Protein AF-A0A914QRU9-F1 (afdb_monomer_lite)

Sequence (150 aa):
MQEWIMRRSRADSFRNAMQEWTVTDEAAPAGVICICGNNFHGDLFVIRNGREFGFVGSICVNKFRRTDDVRQVIVSLLNVQHDNSSSLSPASLNYLFFLGGGWLNLWEWNFATCIARYSFDELSELQQLKRIQINDKLCNVFALNSNVLQ

Radius of gyration: 18.82 Å; chains: 1; bounding box: 43×25×53 Å

Organism: NCBI:txid227884

Secondary structure (DSSP, 8-state):
-HHHHHTT-S-SSHHHHGGG-EEEEEEPPTT---TT-----S-EEEEE-SS-EEEEEHHHHHHHHTTHHHHHHHHHHHHHHH-TTPPPPHHHHHHHHHTSSSSS-HHHHHHHHHHTTS-GGGS-HHHHHHHHHHHHHHHHHHHHHHTT--

Structure (mmCIF, N/CA/C/O backbone):
data_AF-A0A914QRU9-F1
#
_entry.id   AF-A0A914QRU9-F1
#
loop_
_atom_site.group_PDB
_atom_site.id
_atom_site.type_symbol
_atom_site.label_atom_id
_atom_site.label_alt_id
_atom_site.label_comp_id
_atom_site.label_asym_id
_atom_site.label_entity_id
_atom_site.label_seq_id
_atom_site.pdbx_PDB_ins_code
_atom_site.Cartn_x
_atom_site.Cartn_y
_atom_site.Cartn_z
_atom_site.occupancy
_atom_site.B_iso_or_equiv
_atom_site.auth_seq_id
_atom_site.auth_comp_id
_atom_site.auth_asym_id
_atom_site.auth_atom_id
_atom_site.pdbx_PDB_model_num
ATOM 1 N N . MET A 1 1 ? 19.157 -8.280 -10.897 1.00 80.88 1 MET A N 1
ATOM 2 C CA . MET A 1 1 ? 18.469 -7.019 -10.518 1.00 80.88 1 MET A CA 1
ATOM 3 C C . MET A 1 1 ? 19.044 -6.380 -9.264 1.00 80.88 1 MET A C 1
ATOM 5 O O . MET A 1 1 ? 19.614 -5.312 -9.402 1.00 80.88 1 MET A O 1
ATOM 9 N N . GLN A 1 2 ? 18.921 -6.987 -8.077 1.00 82.94 2 GLN A N 1
ATOM 10 C CA . GLN A 1 2 ? 19.377 -6.360 -6.824 1.00 82.94 2 GLN A CA 1
ATOM 11 C C . GLN A 1 2 ? 20.840 -5.914 -6.883 1.00 82.94 2 GLN A C 1
ATOM 13 O O . GLN A 1 2 ? 21.141 -4.750 -6.656 1.00 82.94 2 GLN A O 1
ATOM 18 N N . GLU A 1 3 ? 21.735 -6.811 -7.287 1.00 86.31 3 GLU A N 1
ATOM 19 C CA . GLU A 1 3 ? 23.154 -6.492 -7.455 1.00 86.31 3 GLU A CA 1
ATOM 20 C C . GLU A 1 3 ? 23.400 -5.394 -8.505 1.00 86.31 3 GLU A C 1
ATOM 22 O O . GLU A 1 3 ? 24.224 -4.506 -8.302 1.00 86.31 3 GLU A O 1
ATOM 27 N N . TRP A 1 4 ? 22.646 -5.414 -9.609 1.00 91.81 4 TRP A N 1
ATOM 28 C CA . TRP A 1 4 ? 22.754 -4.413 -10.674 1.00 91.81 4 TRP A CA 1
ATOM 29 C C . TRP A 1 4 ? 22.389 -3.009 -10.176 1.00 91.81 4 TRP A C 1
ATOM 31 O O . TRP A 1 4 ? 23.106 -2.058 -10.488 1.00 91.81 4 TRP A O 1
ATOM 41 N N . ILE A 1 5 ? 21.315 -2.910 -9.381 1.00 88.69 5 ILE A N 1
ATOM 42 C CA . ILE A 1 5 ? 20.833 -1.673 -8.754 1.00 88.69 5 ILE A CA 1
ATOM 43 C C . ILE A 1 5 ? 21.813 -1.191 -7.685 1.00 88.69 5 ILE A C 1
ATOM 45 O O . ILE A 1 5 ? 22.209 -0.031 -7.712 1.00 88.69 5 ILE A O 1
ATOM 49 N N . MET A 1 6 ? 22.261 -2.078 -6.791 1.00 90.00 6 MET A N 1
ATOM 50 C CA . MET A 1 6 ? 23.186 -1.719 -5.709 1.00 90.00 6 MET A CA 1
ATOM 51 C C . MET A 1 6 ? 24.515 -1.175 -6.230 1.00 90.00 6 MET A C 1
ATOM 53 O O . MET A 1 6 ? 25.020 -0.191 -5.706 1.00 90.00 6 MET A O 1
ATOM 57 N N . ARG A 1 7 ? 25.061 -1.753 -7.306 1.00 93.12 7 ARG A N 1
ATOM 58 C CA . ARG A 1 7 ? 26.310 -1.265 -7.918 1.00 93.12 7 ARG A CA 1
ATOM 59 C C . ARG A 1 7 ? 26.190 0.128 -8.553 1.00 93.12 7 ARG A C 1
ATOM 61 O O . ARG A 1 7 ? 27.212 0.732 -8.855 1.00 93.12 7 ARG A O 1
ATOM 68 N N . ARG A 1 8 ? 24.970 0.610 -8.807 1.00 92.38 8 ARG A N 1
ATOM 69 C CA . ARG A 1 8 ? 24.671 1.873 -9.515 1.00 92.38 8 ARG A CA 1
ATOM 70 C C . ARG A 1 8 ? 23.937 2.891 -8.650 1.00 92.38 8 ARG A C 1
ATOM 72 O O . ARG A 1 8 ? 23.525 3.938 -9.146 1.00 92.38 8 ARG A O 1
ATOM 79 N N . SER A 1 9 ? 23.756 2.570 -7.378 1.00 88.69 9 SER A N 1
ATOM 80 C CA . SER A 1 9 ? 23.075 3.398 -6.400 1.00 88.69 9 SER A CA 1
ATOM 81 C C . SER A 1 9 ? 24.080 4.013 -5.433 1.00 88.69 9 SER A C 1
ATOM 83 O O . SER A 1 9 ? 25.191 3.510 -5.269 1.00 88.69 9 SER A O 1
ATOM 85 N N . ARG A 1 10 ? 23.696 5.122 -4.799 1.00 87.75 10 ARG A N 1
ATOM 86 C CA . ARG A 1 10 ? 24.456 5.714 -3.688 1.00 87.75 10 ARG A CA 1
ATOM 87 C C . ARG A 1 10 ? 24.026 5.164 -2.332 1.00 87.75 10 ARG A C 1
ATOM 89 O O . ARG A 1 10 ? 24.690 5.438 -1.335 1.00 87.75 10 ARG A O 1
ATOM 96 N N . ALA A 1 11 ? 22.928 4.421 -2.298 1.00 85.75 11 ALA A N 1
ATOM 97 C CA . ALA A 1 11 ? 22.393 3.847 -1.088 1.00 85.75 11 ALA A CA 1
ATOM 98 C C . ALA A 1 11 ? 23.193 2.631 -0.603 1.00 85.75 11 ALA A C 1
ATOM 100 O O . ALA A 1 11 ? 23.742 1.837 -1.364 1.00 85.75 11 ALA A O 1
ATOM 101 N N . ASP A 1 12 ? 23.171 2.467 0.709 1.00 88.50 12 ASP A N 1
ATOM 102 C CA . ASP A 1 12 ? 23.758 1.383 1.491 1.00 88.50 12 ASP A CA 1
ATOM 103 C C . ASP A 1 12 ? 22.870 0.130 1.567 1.00 88.50 12 ASP A C 1
ATOM 105 O O . ASP A 1 12 ? 23.341 -0.963 1.881 1.00 88.50 12 ASP A O 1
ATOM 109 N N . SER A 1 13 ? 21.583 0.264 1.244 1.00 82.12 13 SER A N 1
ATOM 110 C CA . SER A 1 13 ? 20.625 -0.837 1.234 1.00 82.12 13 SER A CA 1
ATOM 111 C C . SER A 1 13 ? 19.820 -0.885 -0.056 1.00 82.12 13 SER A C 1
ATOM 113 O O . SER A 1 13 ? 19.496 0.142 -0.648 1.00 82.12 13 SER A O 1
ATOM 115 N N . PHE A 1 14 ? 19.407 -2.090 -0.453 1.00 77.75 14 PHE A N 1
ATOM 116 C CA . PHE A 1 14 ? 18.603 -2.280 -1.662 1.00 77.75 14 PHE A CA 1
ATOM 117 C C . PHE A 1 14 ? 17.259 -1.552 -1.595 1.00 77.75 14 PHE A C 1
ATOM 119 O O . PHE A 1 14 ? 16.804 -0.989 -2.587 1.00 77.75 14 PHE A O 1
ATOM 126 N N . ARG A 1 15 ? 16.648 -1.493 -0.408 1.00 74.94 15 ARG A N 1
ATOM 127 C CA . ARG A 1 15 ? 15.391 -0.772 -0.197 1.00 74.94 15 ARG A CA 1
ATOM 128 C C . ARG A 1 15 ? 15.538 0.726 -0.459 1.00 74.94 15 ARG A C 1
ATOM 130 O O . ARG A 1 15 ? 14.659 1.295 -1.097 1.00 74.94 15 ARG A O 1
ATOM 137 N N . ASN A 1 16 ? 16.611 1.346 0.032 1.00 76.69 16 ASN A N 1
ATOM 138 C CA . ASN A 1 16 ? 16.894 2.762 -0.205 1.00 76.69 16 ASN A CA 1
ATOM 139 C C . ASN A 1 16 ? 17.328 2.988 -1.655 1.00 76.69 16 ASN A C 1
ATOM 141 O O . ASN A 1 16 ? 16.850 3.920 -2.291 1.00 76.69 16 ASN A O 1
ATOM 145 N N . ALA A 1 17 ? 18.134 2.074 -2.202 1.00 85.38 17 ALA A N 1
ATOM 146 C CA . ALA A 1 17 ? 18.590 2.127 -3.582 1.00 85.38 17 ALA A CA 1
ATOM 147 C C . ALA A 1 17 ? 17.419 2.196 -4.553 1.00 85.38 17 ALA A C 1
ATOM 149 O O . ALA A 1 17 ? 17.408 3.054 -5.420 1.00 85.38 17 ALA A O 1
ATOM 150 N N . MET A 1 18 ? 16.392 1.363 -4.364 1.00 80.81 18 MET A N 1
ATOM 151 C CA . MET A 1 18 ? 15.182 1.356 -5.193 1.00 80.81 18 MET A CA 1
ATOM 152 C C . MET A 1 18 ? 14.416 2.690 -5.191 1.00 80.81 18 MET A C 1
ATOM 154 O O . MET A 1 18 ? 13.686 2.948 -6.141 1.00 80.81 18 MET A O 1
ATOM 158 N N . GLN A 1 19 ? 14.577 3.543 -4.172 1.00 78.81 19 GLN A N 1
ATOM 159 C CA . GLN A 1 19 ? 13.929 4.865 -4.113 1.00 78.81 19 GLN A CA 1
ATOM 160 C C . GLN A 1 19 ? 14.607 5.898 -5.012 1.00 78.81 19 GLN A C 1
ATOM 162 O O . GLN A 1 19 ? 14.007 6.918 -5.329 1.00 78.81 19 GLN A O 1
ATOM 167 N N . GLU A 1 20 ? 15.848 5.639 -5.421 1.00 84.81 20 GLU A N 1
ATOM 168 C CA . GLU A 1 20 ? 16.574 6.510 -6.338 1.00 84.81 20 GLU A CA 1
ATOM 169 C C . GLU A 1 20 ? 16.080 6.354 -7.781 1.00 84.81 20 GLU A C 1
ATOM 171 O O . GLU A 1 20 ? 16.391 7.204 -8.606 1.00 84.81 20 GLU A O 1
ATOM 176 N N . TRP A 1 21 ? 15.339 5.284 -8.099 1.00 87.81 21 TRP A N 1
ATOM 177 C CA . TRP A 1 21 ? 14.968 4.931 -9.469 1.00 87.81 21 TRP A CA 1
ATOM 178 C C . TRP A 1 21 ? 13.502 5.235 -9.768 1.00 87.81 21 TRP A C 1
ATOM 180 O O . TRP A 1 21 ? 12.598 4.745 -9.095 1.00 87.81 21 TRP A O 1
ATOM 190 N N . THR A 1 22 ? 13.271 5.957 -10.859 1.00 84.81 22 THR A N 1
ATOM 191 C CA . THR A 1 22 ? 11.944 6.288 -11.382 1.00 84.81 22 THR A CA 1
ATOM 192 C C . THR A 1 22 ? 11.691 5.522 -12.671 1.00 84.81 22 THR A C 1
ATOM 194 O O . THR A 1 22 ? 12.564 5.464 -13.536 1.00 84.81 22 THR A O 1
ATOM 197 N N . VAL A 1 23 ? 10.494 4.951 -12.814 1.00 86.25 23 VAL A N 1
ATOM 198 C CA . VAL A 1 23 ? 10.029 4.350 -14.074 1.00 86.25 23 VAL A CA 1
ATOM 199 C C . VAL A 1 23 ? 9.558 5.469 -14.993 1.00 86.25 23 VAL A C 1
ATOM 201 O O . VAL A 1 23 ? 8.728 6.278 -14.589 1.00 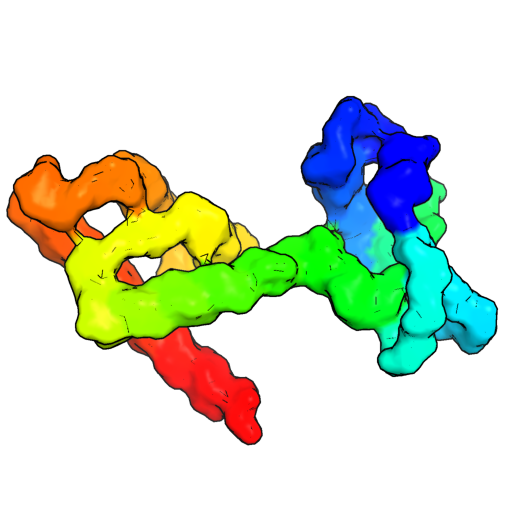86.25 23 VAL A O 1
ATOM 204 N N . THR A 1 24 ? 10.066 5.505 -16.216 1.00 82.06 24 THR A N 1
ATOM 205 C CA . THR A 1 24 ? 9.628 6.439 -17.257 1.00 82.06 24 THR A CA 1
ATOM 206 C C . THR A 1 24 ? 8.655 5.756 -18.215 1.00 82.06 24 THR A C 1
ATOM 208 O O . THR A 1 24 ? 8.727 4.540 -18.390 1.00 82.06 24 THR A O 1
ATOM 211 N N . ASP A 1 25 ? 7.823 6.537 -18.900 1.00 72.44 25 ASP A N 1
ATOM 212 C CA . ASP A 1 25 ? 6.883 6.035 -19.918 1.00 72.44 25 ASP A CA 1
ATOM 213 C C . ASP A 1 25 ? 7.550 5.754 -21.282 1.00 72.44 25 ASP A C 1
ATOM 215 O O . ASP A 1 25 ? 6.886 5.439 -22.266 1.00 72.44 25 ASP A O 1
ATOM 219 N N . GLU A 1 26 ? 8.880 5.854 -21.351 1.00 77.12 26 GLU A N 1
ATOM 220 C CA . GLU A 1 26 ? 9.666 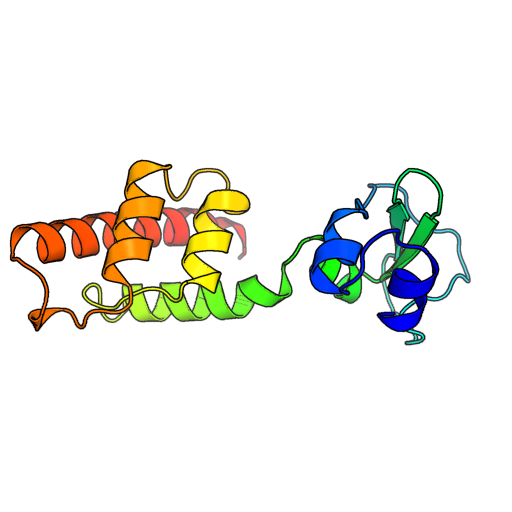5.483 -22.525 1.00 77.12 26 GLU A CA 1
ATOM 221 C C . GLU A 1 26 ? 9.658 3.958 -22.729 1.00 77.12 26 GLU A C 1
ATOM 223 O O . GLU A 1 26 ? 10.056 3.191 -21.842 1.00 77.12 26 GLU A O 1
ATOM 228 N N . ALA A 1 27 ? 9.254 3.527 -23.927 1.00 68.94 27 ALA A N 1
ATOM 229 C CA . ALA A 1 27 ? 9.361 2.138 -24.360 1.00 68.94 27 ALA A CA 1
ATOM 230 C C . ALA A 1 27 ? 10.823 1.777 -24.663 1.00 68.94 27 ALA A C 1
ATOM 232 O O . ALA A 1 27 ? 11.561 2.560 -25.269 1.00 68.94 27 ALA A O 1
ATOM 233 N N . ALA A 1 28 ? 11.251 0.579 -24.265 1.00 71.31 28 ALA A N 1
ATOM 234 C CA . ALA A 1 28 ? 12.599 0.126 -24.586 1.00 71.31 28 ALA A CA 1
ATOM 235 C C . ALA A 1 28 ? 12.751 -0.275 -26.069 1.00 71.31 28 ALA A C 1
ATOM 237 O O . ALA A 1 28 ? 11.784 -0.717 -26.694 1.00 71.31 28 ALA A O 1
ATOM 238 N N . PRO A 1 29 ? 13.974 -0.201 -26.626 1.00 74.50 29 PRO A N 1
ATOM 239 C CA . PRO A 1 29 ? 14.275 -0.725 -27.957 1.00 74.50 29 PRO A CA 1
ATOM 240 C C . PRO A 1 29 ? 13.980 -2.228 -28.102 1.00 74.50 29 PRO A C 1
ATOM 242 O O . PRO A 1 29 ? 13.922 -2.971 -27.124 1.00 74.50 29 PRO A O 1
ATOM 245 N N . ALA A 1 30 ? 13.863 -2.722 -29.334 1.00 69.62 30 ALA A N 1
ATOM 246 C CA . ALA A 1 30 ? 13.784 -4.163 -29.571 1.00 69.62 30 ALA A CA 1
ATOM 247 C C . ALA A 1 30 ? 15.111 -4.863 -29.204 1.00 69.62 30 ALA A C 1
ATOM 249 O O . ALA A 1 30 ? 16.192 -4.334 -29.457 1.00 69.62 30 ALA A O 1
ATOM 250 N N . GLY A 1 31 ? 15.033 -6.071 -28.634 1.00 72.69 31 GLY A N 1
ATOM 251 C CA . GLY A 1 31 ? 16.203 -6.921 -28.363 1.00 72.69 31 GLY A CA 1
ATOM 252 C C . GLY A 1 31 ? 16.963 -6.633 -27.062 1.00 72.69 31 GLY A C 1
ATOM 253 O O . GLY A 1 31 ? 17.993 -7.259 -26.818 1.00 72.69 31 GLY A O 1
ATOM 254 N N . VAL A 1 32 ? 16.476 -5.727 -26.209 1.00 78.75 32 VAL A N 1
ATOM 255 C CA . VAL A 1 32 ? 17.029 -5.538 -24.856 1.00 78.75 32 VAL A CA 1
ATOM 256 C C . VAL A 1 32 ? 16.483 -6.562 -23.866 1.00 78.75 32 VAL A C 1
ATOM 258 O O . VAL A 1 32 ? 15.388 -7.098 -24.018 1.00 78.75 32 VAL A O 1
ATOM 261 N N . ILE A 1 33 ? 17.273 -6.820 -22.825 1.00 80.25 33 ILE A N 1
ATOM 262 C CA . ILE A 1 33 ? 16.964 -7.784 -21.769 1.00 80.25 33 ILE A CA 1
ATOM 263 C C . ILE A 1 33 ? 16.705 -7.017 -20.473 1.00 80.25 33 ILE A C 1
ATOM 265 O O . ILE A 1 33 ? 17.378 -6.032 -20.164 1.00 80.25 33 ILE A O 1
ATOM 269 N N . CYS A 1 34 ? 15.733 -7.487 -19.694 1.00 84.31 34 CYS A N 1
ATOM 270 C CA . CYS A 1 34 ? 15.472 -6.956 -18.364 1.00 84.31 34 CYS A CA 1
ATOM 271 C C . CYS A 1 34 ? 16.709 -7.107 -17.459 1.00 84.31 34 CYS A C 1
ATOM 273 O O . CYS A 1 34 ? 17.328 -8.170 -17.417 1.00 84.31 34 CYS A O 1
ATOM 275 N N . ILE A 1 35 ? 17.016 -6.108 -16.624 1.00 89.19 35 ILE A N 1
ATOM 276 C CA . ILE A 1 35 ? 18.124 -6.165 -15.642 1.00 89.19 35 ILE A CA 1
ATOM 277 C C . ILE A 1 35 ? 17.975 -7.280 -14.585 1.00 89.19 35 ILE A C 1
ATOM 279 O O . ILE A 1 35 ? 18.871 -7.509 -13.761 1.00 89.19 35 ILE A O 1
ATOM 283 N N . CYS A 1 36 ? 16.822 -7.955 -14.520 1.00 81.12 36 CYS A N 1
ATOM 284 C CA . CYS A 1 36 ? 16.672 -9.159 -13.705 1.00 81.12 36 CYS A CA 1
ATOM 285 C C . CYS A 1 36 ? 17.313 -10.400 -14.335 1.00 81.12 36 CYS A C 1
ATOM 287 O O . CYS A 1 36 ? 17.531 -11.356 -13.602 1.00 81.12 36 CYS A O 1
ATOM 289 N N . GLY A 1 37 ? 17.662 -10.361 -15.624 1.00 75.06 37 GLY A N 1
ATOM 290 C CA . GLY A 1 37 ? 18.258 -11.475 -16.361 1.00 75.06 37 GLY A CA 1
ATOM 291 C C . GLY A 1 37 ? 17.244 -12.491 -16.891 1.00 75.06 37 GLY A C 1
ATOM 292 O O . GLY A 1 37 ? 17.634 -13.405 -17.607 1.00 75.06 37 GLY A O 1
ATOM 293 N N . ASN A 1 38 ? 15.954 -12.334 -16.582 1.00 72.31 38 ASN A N 1
ATOM 294 C CA . ASN A 1 38 ? 14.915 -13.212 -17.111 1.00 72.31 38 ASN A CA 1
ATOM 295 C C . ASN A 1 38 ? 14.482 -12.758 -18.508 1.00 72.31 38 ASN A C 1
ATOM 297 O O . ASN A 1 38 ? 14.298 -11.560 -18.749 1.00 72.31 38 ASN A O 1
ATOM 301 N N . ASN A 1 39 ? 14.247 -13.735 -19.388 1.00 58.62 39 ASN A N 1
ATOM 302 C CA . ASN A 1 39 ? 13.516 -13.512 -20.629 1.00 58.62 39 ASN A CA 1
ATOM 303 C C . ASN A 1 39 ? 12.118 -13.005 -20.292 1.00 58.62 39 ASN A C 1
ATOM 305 O O . ASN A 1 39 ? 11.449 -13.520 -19.394 1.00 58.62 39 ASN A O 1
ATOM 309 N N . PHE A 1 40 ? 11.699 -11.972 -21.002 1.00 60.50 40 PHE A N 1
ATOM 310 C CA . PHE A 1 40 ? 10.412 -11.344 -20.793 1.00 60.50 40 PHE A CA 1
ATOM 311 C C . PHE A 1 40 ? 9.624 -11.399 -22.110 1.00 60.50 40 PHE A C 1
ATOM 313 O O . PHE A 1 40 ? 10.206 -11.341 -23.193 1.00 60.50 40 PHE A O 1
ATOM 320 N N . HIS A 1 41 ? 8.305 -11.526 -22.006 1.00 53.12 41 HIS A N 1
ATOM 321 C CA . HIS A 1 41 ? 7.377 -11.412 -23.127 1.00 53.12 41 HIS A CA 1
ATOM 322 C C . HIS A 1 41 ? 6.437 -10.236 -22.816 1.00 53.12 41 HIS A C 1
ATOM 324 O O . HIS A 1 41 ? 5.698 -10.311 -21.836 1.00 53.12 41 HIS A O 1
ATOM 330 N N . GLY A 1 42 ? 6.498 -9.136 -23.579 1.00 61.28 42 GLY A N 1
ATOM 331 C CA . GLY A 1 42 ? 5.626 -7.957 -23.399 1.00 61.28 42 GLY A CA 1
ATOM 332 C C . GLY A 1 42 ? 6.328 -6.617 -23.658 1.00 61.28 42 GLY A C 1
ATOM 333 O O . GLY A 1 42 ? 7.252 -6.566 -24.466 1.00 61.28 42 GLY A O 1
ATOM 334 N N . ASP A 1 43 ? 5.966 -5.575 -22.895 1.00 67.19 43 ASP A N 1
ATOM 335 C CA . ASP A 1 43 ? 6.629 -4.256 -22.899 1.00 67.19 43 ASP A CA 1
ATOM 336 C C . ASP A 1 43 ? 7.769 -4.138 -21.863 1.00 67.19 43 ASP A C 1
ATOM 338 O O . ASP A 1 43 ? 7.653 -4.576 -20.708 1.00 67.19 43 ASP A O 1
ATOM 342 N N . LEU A 1 44 ? 8.886 -3.535 -22.283 1.00 76.69 44 LEU A N 1
ATOM 343 C CA . LEU A 1 44 ? 9.987 -3.107 -21.415 1.00 76.69 44 LEU A CA 1
ATOM 344 C C . LEU A 1 44 ? 9.875 -1.610 -21.155 1.00 76.69 44 LEU A C 1
ATOM 346 O O . LEU A 1 44 ? 9.656 -0.819 -22.072 1.00 76.69 44 LEU A O 1
ATOM 350 N N . PHE A 1 45 ? 10.146 -1.238 -19.914 1.00 82.19 45 PHE A N 1
ATOM 351 C CA . PHE A 1 45 ? 10.135 0.133 -19.442 1.00 82.19 45 PHE A CA 1
ATOM 352 C C . PHE A 1 45 ? 11.547 0.565 -19.081 1.00 82.19 45 PHE A C 1
ATOM 354 O O . PHE A 1 45 ? 12.367 -0.235 -18.610 1.00 82.19 45 PHE A O 1
ATOM 361 N N . VAL A 1 46 ? 11.813 1.851 -19.263 1.00 88.06 46 VAL A N 1
ATOM 362 C CA . VAL A 1 46 ? 13.058 2.472 -18.822 1.00 88.06 46 VAL A CA 1
ATOM 363 C C . VAL A 1 46 ? 12.923 2.901 -17.356 1.00 88.06 46 VAL A C 1
ATOM 365 O O . VAL A 1 46 ? 11.916 3.473 -16.942 1.00 88.06 46 VAL A O 1
ATOM 368 N N . ILE A 1 47 ? 13.947 2.612 -16.553 1.00 89.88 47 ILE A N 1
ATOM 369 C CA . ILE A 1 47 ? 14.123 3.164 -15.202 1.00 89.88 47 ILE A CA 1
ATOM 370 C C . ILE A 1 47 ? 15.343 4.077 -15.170 1.00 89.88 47 ILE A C 1
ATOM 372 O O . ILE A 1 47 ? 16.333 3.790 -15.841 1.00 89.88 47 ILE A O 1
ATOM 376 N N . ARG A 1 48 ? 15.301 5.152 -14.376 1.00 90.62 48 ARG A N 1
ATOM 377 C CA . ARG A 1 48 ? 16.395 6.133 -14.264 1.00 90.62 48 ARG A CA 1
ATOM 378 C C . ARG A 1 48 ? 16.613 6.586 -12.829 1.00 90.62 48 ARG A C 1
ATOM 380 O O . ARG A 1 48 ? 15.635 6.815 -12.129 1.00 90.62 48 ARG A O 1
ATOM 387 N N . ASN A 1 49 ? 17.865 6.813 -12.432 1.00 88.12 49 ASN A N 1
ATOM 388 C CA . ASN A 1 49 ? 18.211 7.428 -11.138 1.00 88.12 49 ASN A CA 1
ATOM 389 C C . ASN A 1 49 ? 18.918 8.792 -11.258 1.00 88.12 49 ASN A C 1
ATOM 391 O O . ASN A 1 49 ? 19.724 9.187 -10.415 1.00 88.12 49 ASN A O 1
ATOM 395 N N . GLY A 1 50 ? 18.659 9.501 -12.360 1.00 82.06 50 GLY A N 1
ATOM 396 C CA . GLY A 1 50 ? 19.272 10.793 -12.686 1.00 82.06 50 GLY A CA 1
ATOM 397 C C . GLY A 1 50 ? 20.701 10.710 -13.236 1.00 82.06 50 GLY A C 1
ATOM 398 O O . GLY A 1 50 ? 21.195 11.702 -13.764 1.00 82.06 50 GLY A O 1
ATOM 399 N N . ARG A 1 51 ? 21.363 9.549 -13.149 1.00 84.06 51 ARG A N 1
ATOM 400 C CA . ARG A 1 51 ? 22.727 9.319 -13.669 1.00 84.06 51 ARG A CA 1
ATOM 401 C C . ARG A 1 51 ? 22.800 8.126 -14.602 1.00 84.06 51 ARG A C 1
ATOM 403 O O . ARG A 1 51 ? 23.446 8.185 -15.637 1.00 84.06 51 ARG A O 1
ATOM 410 N N . GLU A 1 52 ? 22.125 7.060 -14.209 1.00 90.31 52 GLU A N 1
ATOM 411 C CA . GLU A 1 52 ? 22.100 5.779 -14.891 1.00 90.31 52 GLU A CA 1
ATOM 412 C C . GLU A 1 52 ? 20.683 5.495 -15.389 1.00 90.31 52 GLU A C 1
ATOM 414 O O . GLU A 1 52 ? 19.694 6.032 -14.870 1.00 90.31 52 GLU A O 1
ATOM 419 N N . PHE A 1 53 ? 20.588 4.606 -16.375 1.00 90.31 53 PHE A N 1
ATOM 420 C CA . PHE A 1 53 ? 19.322 4.043 -16.818 1.00 90.31 53 PHE A CA 1
ATOM 421 C C . PHE A 1 53 ? 19.433 2.532 -17.018 1.00 90.31 53 PHE A C 1
ATOM 423 O O . PHE A 1 53 ? 20.518 1.982 -17.211 1.00 90.31 53 PHE A O 1
ATOM 430 N N . GLY A 1 54 ? 18.297 1.848 -16.944 1.00 90.56 54 GLY A N 1
ATOM 431 C CA . GLY A 1 54 ? 18.197 0.410 -17.164 1.00 90.56 54 GLY A CA 1
ATOM 432 C C . GLY A 1 54 ? 16.828 0.024 -17.702 1.00 90.56 54 GLY A C 1
ATOM 433 O O . GLY A 1 54 ? 15.903 0.834 -17.703 1.00 90.56 54 GLY A O 1
ATOM 434 N N . PHE A 1 55 ? 16.701 -1.224 -18.144 1.00 89.44 55 PHE A N 1
ATOM 435 C CA . PHE A 1 55 ? 15.468 -1.747 -18.727 1.00 89.44 55 PHE A CA 1
ATOM 436 C C . PHE A 1 55 ? 14.847 -2.803 -17.823 1.00 89.44 55 PHE A C 1
ATOM 438 O O . PHE A 1 55 ? 15.527 -3.719 -17.348 1.00 89.44 55 PHE A O 1
ATOM 445 N N . VAL A 1 56 ? 13.546 -2.690 -17.588 1.00 86.25 56 VAL A N 1
ATOM 446 C CA . VAL A 1 56 ? 12.788 -3.610 -16.741 1.00 86.25 56 VAL A CA 1
ATOM 447 C C . VAL A 1 56 ? 11.506 -4.044 -17.427 1.00 86.25 56 VAL A C 1
ATOM 449 O O . VAL A 1 56 ? 10.791 -3.230 -17.997 1.00 86.25 56 VAL A O 1
ATOM 452 N N . GLY A 1 57 ? 11.196 -5.338 -17.366 1.00 81.38 57 GLY A N 1
ATOM 453 C CA . GLY A 1 57 ? 9.904 -5.840 -17.844 1.00 81.38 57 GLY A CA 1
ATOM 454 C C . GLY A 1 57 ? 8.761 -5.371 -16.948 1.00 81.38 57 GLY A C 1
ATOM 455 O O . GLY A 1 57 ? 8.988 -5.039 -15.785 1.00 81.38 57 GLY A O 1
ATOM 456 N N . SER A 1 58 ? 7.532 -5.414 -17.454 1.00 72.94 58 SER A N 1
ATOM 457 C CA . SER A 1 58 ? 6.301 -5.082 -16.713 1.00 72.94 58 SER A CA 1
ATOM 458 C C . SER A 1 58 ? 6.222 -5.696 -15.301 1.00 72.94 58 SER A C 1
ATOM 460 O O . SER A 1 58 ? 5.938 -5.001 -14.328 1.00 72.94 58 SER A O 1
ATOM 462 N N . ILE A 1 59 ? 6.578 -6.976 -15.141 1.00 70.12 59 ILE A N 1
ATOM 463 C CA . ILE A 1 59 ? 6.619 -7.651 -13.826 1.00 70.12 59 ILE A CA 1
ATOM 464 C C . ILE A 1 59 ? 7.634 -6.986 -12.884 1.00 70.12 59 ILE A C 1
ATOM 466 O O . ILE A 1 59 ? 7.429 -6.888 -11.679 1.00 70.12 59 ILE A O 1
ATOM 470 N N . CYS A 1 60 ? 8.756 -6.526 -13.429 1.00 76.44 60 CYS A N 1
ATOM 471 C CA . CYS A 1 60 ? 9.828 -5.888 -12.677 1.00 76.44 60 CYS A CA 1
ATOM 472 C C . CYS A 1 60 ? 9.528 -4.421 -12.373 1.00 76.44 60 CYS A C 1
ATOM 474 O O . CYS A 1 60 ? 9.904 -3.959 -11.301 1.00 76.44 60 CYS A O 1
ATOM 476 N N . VAL A 1 61 ? 8.813 -3.715 -13.257 1.00 74.50 61 VAL A N 1
ATOM 477 C CA . VAL A 1 61 ? 8.282 -2.366 -13.005 1.00 74.50 61 VAL A CA 1
ATOM 478 C C . VAL A 1 61 ? 7.488 -2.338 -11.720 1.00 74.50 61 VAL A C 1
ATOM 480 O O . VAL A 1 61 ? 7.602 -1.375 -10.966 1.00 74.50 61 VAL A O 1
ATOM 483 N N . ASN A 1 62 ? 6.768 -3.417 -11.415 1.00 68.69 62 ASN A N 1
ATOM 484 C CA . ASN A 1 62 ? 6.025 -3.477 -10.177 1.00 68.69 62 ASN A CA 1
ATOM 485 C C . ASN A 1 62 ? 6.909 -3.379 -8.930 1.00 68.69 62 ASN A C 1
ATOM 487 O O . ASN A 1 62 ? 6.530 -2.767 -7.944 1.00 68.69 62 ASN A O 1
ATOM 491 N N . LYS A 1 63 ? 8.152 -3.849 -8.980 1.00 67.81 63 LYS A N 1
ATOM 492 C CA . LYS A 1 63 ? 9.098 -3.675 -7.869 1.00 67.81 63 LYS A CA 1
ATOM 493 C C . LYS A 1 63 ? 9.537 -2.223 -7.693 1.00 67.81 63 LYS A C 1
ATOM 495 O O . LYS A 1 63 ? 9.744 -1.785 -6.567 1.00 67.81 63 LYS A O 1
ATOM 500 N N . PHE A 1 64 ? 9.634 -1.467 -8.786 1.00 68.88 64 PHE A N 1
ATOM 501 C CA . PHE A 1 64 ? 9.957 -0.033 -8.761 1.00 68.88 64 PHE A CA 1
ATOM 502 C C . PHE A 1 64 ? 8.748 0.824 -8.386 1.00 68.88 64 PHE A C 1
ATOM 504 O O . PHE A 1 64 ? 8.882 1.795 -7.650 1.00 68.88 64 PHE A O 1
ATOM 511 N N . ARG A 1 65 ? 7.554 0.423 -8.827 1.00 65.06 65 ARG A N 1
ATOM 512 C CA . ARG A 1 65 ? 6.275 1.048 -8.467 1.00 65.06 65 ARG A CA 1
ATOM 513 C C . ARG A 1 65 ? 5.720 0.567 -7.119 1.00 65.06 65 ARG A C 1
ATOM 515 O O . ARG A 1 65 ? 4.709 1.092 -6.672 1.00 65.06 65 ARG A O 1
ATOM 522 N N . ARG A 1 66 ? 6.401 -0.379 -6.454 1.00 60.03 66 ARG A N 1
ATOM 523 C CA . ARG A 1 66 ? 6.012 -1.021 -5.179 1.00 60.03 66 ARG A CA 1
ATOM 524 C C . ARG A 1 66 ? 4.667 -1.767 -5.236 1.00 60.03 66 ARG A C 1
ATOM 526 O O . ARG A 1 66 ? 3.908 -1.798 -4.277 1.00 60.03 66 ARG A O 1
ATOM 533 N N . THR A 1 67 ? 4.379 -2.399 -6.364 1.00 52.84 67 THR A N 1
ATOM 534 C CA . THR A 1 67 ? 3.158 -3.162 -6.645 1.00 52.84 67 THR A CA 1
ATOM 535 C C . THR A 1 67 ? 3.208 -4.618 -6.162 1.00 52.84 67 THR A C 1
ATOM 537 O O . THR A 1 67 ? 2.167 -5.268 -6.155 1.00 52.84 67 THR A O 1
ATOM 540 N N . ASP A 1 68 ? 4.357 -5.134 -5.699 1.00 52.41 68 ASP A N 1
ATOM 541 C CA . ASP A 1 68 ? 4.425 -6.438 -4.999 1.00 52.41 68 ASP A CA 1
ATOM 542 C C . ASP A 1 68 ? 3.537 -6.443 -3.729 1.00 52.41 68 ASP A C 1
ATOM 544 O O . ASP A 1 68 ? 2.986 -7.480 -3.353 1.00 52.41 68 ASP A O 1
ATOM 548 N N . ASP A 1 69 ? 3.302 -5.267 -3.133 1.00 60.03 69 ASP A N 1
ATOM 549 C CA . ASP A 1 69 ? 2.400 -5.072 -1.993 1.00 60.03 69 ASP A CA 1
ATOM 550 C C . ASP A 1 69 ? 0.911 -5.134 -2.382 1.00 60.03 69 ASP A C 1
ATOM 552 O O . ASP A 1 69 ? 0.064 -5.360 -1.520 1.00 60.03 69 ASP A O 1
ATOM 556 N N . VAL A 1 70 ? 0.548 -4.999 -3.666 1.00 68.94 70 VAL A N 1
ATOM 557 C CA . VAL A 1 70 ? -0.867 -4.903 -4.081 1.00 68.94 70 VAL A CA 1
ATOM 558 C C . VAL A 1 70 ? -1.638 -6.170 -3.779 1.00 68.94 70 VAL A C 1
ATOM 560 O O . VAL A 1 70 ? -2.770 -6.096 -3.308 1.00 68.94 70 VAL A O 1
ATOM 563 N N . ARG A 1 71 ? -1.041 -7.348 -3.985 1.00 73.56 71 ARG A N 1
ATOM 564 C CA . ARG A 1 71 ? -1.730 -8.603 -3.660 1.00 73.56 71 ARG A CA 1
ATOM 565 C C . ARG A 1 71 ? -2.017 -8.701 -2.163 1.00 73.56 71 ARG A C 1
ATOM 567 O O . ARG A 1 71 ? -3.112 -9.105 -1.786 1.00 73.56 71 ARG A O 1
ATOM 574 N N . GLN A 1 72 ? -1.064 -8.306 -1.319 1.00 77.25 72 GLN A N 1
ATOM 575 C CA . GLN A 1 72 ? -1.259 -8.282 0.131 1.00 77.25 72 GLN A CA 1
ATOM 576 C C . GLN A 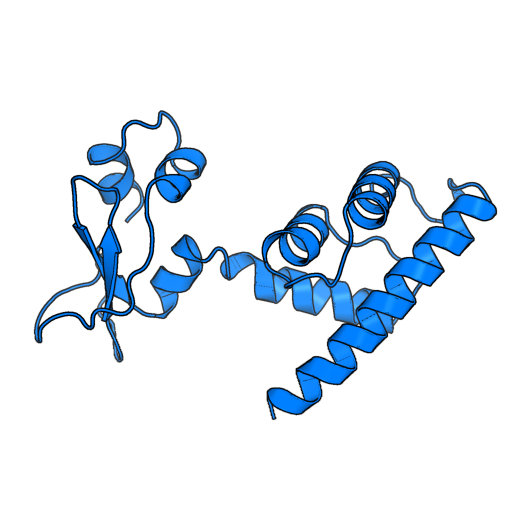1 72 ? -2.279 -7.220 0.549 1.00 77.25 72 GLN A C 1
ATOM 578 O O . GLN A 1 72 ? -3.075 -7.470 1.450 1.00 77.25 72 GLN A O 1
ATOM 583 N N . VAL A 1 73 ? -2.306 -6.064 -0.118 1.00 84.56 73 VAL A N 1
ATOM 584 C CA . VAL A 1 73 ? -3.319 -5.020 0.091 1.00 84.56 73 VAL A CA 1
ATOM 585 C C . VAL A 1 73 ? -4.708 -5.539 -0.254 1.00 84.56 73 VAL A C 1
ATOM 587 O O . VAL A 1 73 ? -5.602 -5.420 0.573 1.00 84.56 73 VAL A O 1
ATOM 590 N N . ILE A 1 74 ? -4.882 -6.167 -1.420 1.00 84.56 74 ILE A N 1
ATOM 591 C CA . ILE A 1 74 ? -6.168 -6.732 -1.850 1.00 84.56 74 ILE A CA 1
ATOM 592 C C . ILE A 1 74 ? -6.644 -7.788 -0.854 1.00 84.56 74 ILE A C 1
ATOM 594 O O . ILE A 1 74 ? -7.777 -7.716 -0.395 1.00 84.56 74 ILE A O 1
ATOM 598 N N . VAL A 1 75 ? -5.781 -8.736 -0.472 1.00 86.94 75 VAL A N 1
ATOM 599 C CA . VAL A 1 75 ? -6.134 -9.752 0.534 1.00 86.94 75 VAL A CA 1
ATOM 600 C C . VAL A 1 75 ? -6.509 -9.097 1.866 1.00 86.94 75 VAL A C 1
ATOM 602 O O . VAL A 1 75 ? -7.503 -9.479 2.473 1.00 86.94 75 VAL A O 1
ATOM 605 N N . SER A 1 76 ? -5.766 -8.077 2.301 1.00 89.31 76 SER A N 1
ATOM 606 C CA . SER A 1 76 ? -6.068 -7.361 3.546 1.00 89.31 76 SER A CA 1
ATOM 607 C C . SER A 1 76 ? -7.416 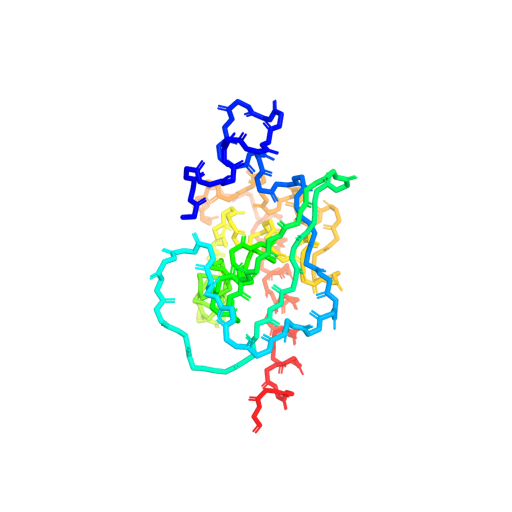-6.633 3.482 1.00 89.31 76 SER A C 1
ATOM 609 O O . SER A 1 76 ? -8.170 -6.673 4.447 1.00 89.31 76 SER A O 1
ATOM 611 N N . LEU A 1 77 ? -7.748 -6.015 2.345 1.00 90.88 77 LEU A N 1
ATOM 612 C CA . LEU A 1 77 ? -9.035 -5.347 2.131 1.00 90.88 77 LEU A CA 1
ATOM 613 C C . LEU A 1 77 ? -10.202 -6.341 2.066 1.00 90.88 77 LEU A C 1
ATOM 615 O O . LEU A 1 77 ? -11.254 -6.068 2.631 1.00 90.88 77 LEU A O 1
ATOM 619 N N . LEU A 1 78 ? -10.016 -7.502 1.430 1.00 90.19 78 LEU A N 1
ATOM 620 C CA . LEU A 1 78 ? -11.021 -8.571 1.406 1.00 90.19 78 LEU A CA 1
ATOM 621 C C . LEU A 1 78 ? -11.274 -9.143 2.808 1.00 90.19 78 LEU A C 1
ATOM 623 O O . LEU A 1 78 ? -12.421 -9.394 3.170 1.00 90.19 78 LEU A O 1
ATOM 627 N N . ASN A 1 79 ? -10.223 -9.303 3.616 1.00 90.75 79 ASN A N 1
ATOM 628 C CA . ASN A 1 79 ? -10.369 -9.720 5.011 1.00 90.75 79 ASN A CA 1
ATOM 629 C C . ASN A 1 79 ? -11.165 -8.691 5.817 1.00 90.75 79 ASN A C 1
ATOM 631 O O . ASN A 1 79 ? -12.049 -9.075 6.570 1.00 90.75 79 ASN A O 1
ATOM 635 N N . VAL A 1 80 ? -10.899 -7.397 5.617 1.00 93.00 80 VAL A N 1
ATOM 636 C CA . VAL A 1 80 ? -11.655 -6.319 6.270 1.00 93.00 80 VAL A CA 1
ATOM 637 C C . VAL A 1 80 ? -13.109 -6.248 5.783 1.00 93.00 80 VAL A C 1
ATOM 639 O O . VAL A 1 80 ? -14.001 -5.980 6.579 1.00 93.00 80 VAL A O 1
ATOM 642 N N . GLN A 1 81 ? -13.386 -6.543 4.508 1.00 91.94 81 GLN A N 1
ATOM 643 C CA . GLN A 1 81 ? -14.765 -6.686 4.020 1.00 91.94 81 GLN A CA 1
ATOM 644 C C . GLN A 1 81 ? -15.510 -7.839 4.702 1.00 91.94 81 GLN A C 1
ATOM 646 O O . GLN A 1 81 ? -16.719 -7.750 4.901 1.00 91.94 81 GLN A O 1
ATOM 651 N N . HIS A 1 82 ? -14.809 -8.928 5.026 1.00 92.25 82 HIS A N 1
ATOM 652 C CA . HIS A 1 82 ? -15.394 -10.070 5.723 1.00 92.25 82 HIS A CA 1
ATOM 653 C C . HIS A 1 82 ? -15.562 -9.811 7.227 1.00 92.25 82 HIS A C 1
ATOM 655 O O . HIS A 1 82 ? -16.597 -10.149 7.797 1.00 92.25 82 HIS A O 1
ATOM 661 N N . ASP A 1 83 ? -14.562 -9.191 7.852 1.00 94.12 83 ASP A N 1
ATOM 662 C CA . ASP A 1 83 ? -14.555 -8.785 9.254 1.00 94.12 83 ASP A CA 1
ATOM 663 C C . ASP A 1 83 ? -14.049 -7.344 9.395 1.00 94.12 83 ASP A C 1
ATOM 665 O O . ASP A 1 83 ? -12.852 -7.051 9.386 1.00 94.12 83 ASP A O 1
ATOM 669 N N . ASN A 1 84 ? -14.991 -6.435 9.606 1.00 93.56 84 ASN A N 1
ATOM 670 C CA . ASN A 1 84 ? -14.732 -5.002 9.670 1.00 93.56 84 ASN A CA 1
ATOM 671 C C . ASN A 1 84 ? -13.972 -4.561 10.940 1.00 93.56 84 ASN A C 1
ATOM 673 O O . ASN A 1 84 ? -13.489 -3.431 11.030 1.00 93.56 84 ASN A O 1
ATOM 677 N N . SER A 1 85 ? -13.841 -5.440 11.937 1.00 94.25 85 SER A N 1
ATOM 678 C CA . SER A 1 85 ? -13.083 -5.172 13.169 1.00 94.25 85 SER A CA 1
ATOM 679 C C . SER A 1 85 ? -11.575 -5.430 13.013 1.00 94.25 85 SER A C 1
ATOM 681 O O . SER A 1 85 ? -10.752 -4.946 13.810 1.00 94.25 85 SER A O 1
ATOM 683 N N . SER A 1 86 ? -11.201 -6.157 11.955 1.00 93.88 86 SER A N 1
ATOM 684 C CA . SER A 1 86 ? -9.832 -6.569 11.674 1.00 93.88 86 SER A CA 1
ATOM 685 C C . SER A 1 86 ? -8.898 -5.386 11.409 1.00 93.88 86 SER A C 1
ATOM 687 O O . SER A 1 86 ? -9.282 -4.324 10.911 1.00 93.88 86 SER A O 1
ATOM 689 N N . SER A 1 87 ? -7.621 -5.576 11.746 1.00 92.38 87 SER A N 1
ATOM 690 C CA . SER A 1 87 ? -6.572 -4.608 11.435 1.00 92.38 87 SER A CA 1
ATOM 691 C C . SER A 1 87 ? -5.955 -4.882 10.064 1.00 92.38 87 SER A C 1
ATOM 693 O O . SER A 1 87 ? -5.714 -6.030 9.692 1.00 92.38 87 SER A O 1
ATOM 695 N N . LEU A 1 88 ? -5.650 -3.816 9.327 1.00 91.25 88 LEU A N 1
ATOM 696 C CA . LEU A 1 88 ? -4.840 -3.892 8.115 1.00 91.25 88 LEU A CA 1
ATOM 697 C C . LEU A 1 88 ? -3.358 -4.005 8.469 1.00 91.25 88 LEU A C 1
ATOM 699 O O . LEU A 1 88 ? -2.873 -3.375 9.409 1.00 91.25 88 LEU A O 1
ATOM 703 N N . SER A 1 89 ? -2.609 -4.754 7.658 1.00 87.88 89 SER A N 1
ATOM 704 C CA . SER A 1 89 ? -1.160 -4.838 7.834 1.00 87.88 89 SER A CA 1
ATOM 705 C C . SER A 1 89 ? -0.493 -3.457 7.659 1.00 87.88 89 SER A C 1
ATOM 707 O O . SER A 1 89 ? -0.948 -2.652 6.837 1.00 87.88 89 SER A O 1
ATOM 709 N N . PRO A 1 90 ? 0.629 -3.173 8.350 1.00 82.94 90 PRO A N 1
ATOM 710 C CA . PRO A 1 90 ? 1.368 -1.921 8.164 1.00 82.94 90 PRO A CA 1
ATOM 711 C C . PRO A 1 90 ? 1.803 -1.671 6.712 1.00 82.94 90 PRO A C 1
ATOM 713 O O . PRO A 1 90 ? 1.828 -0.528 6.257 1.00 82.94 90 PRO A O 1
ATOM 716 N N . ALA A 1 91 ? 2.126 -2.732 5.964 1.00 80.88 91 ALA A N 1
ATOM 717 C CA . ALA A 1 91 ? 2.445 -2.631 4.541 1.00 80.88 91 ALA A CA 1
ATOM 718 C C . ALA A 1 91 ? 1.231 -2.144 3.738 1.00 80.88 91 ALA A C 1
ATOM 720 O O . ALA A 1 91 ? 1.348 -1.208 2.946 1.00 80.88 91 ALA A O 1
ATOM 721 N N . SER A 1 92 ? 0.049 -2.705 4.011 1.00 87.62 92 SER A N 1
ATOM 722 C CA . SER A 1 92 ? -1.189 -2.297 3.351 1.00 87.62 92 SER A CA 1
ATOM 723 C C . SER A 1 92 ? -1.574 -0.857 3.681 1.00 87.62 92 SER A C 1
ATOM 725 O O . SER A 1 92 ? -1.919 -0.105 2.776 1.00 87.62 92 SER A O 1
ATOM 727 N N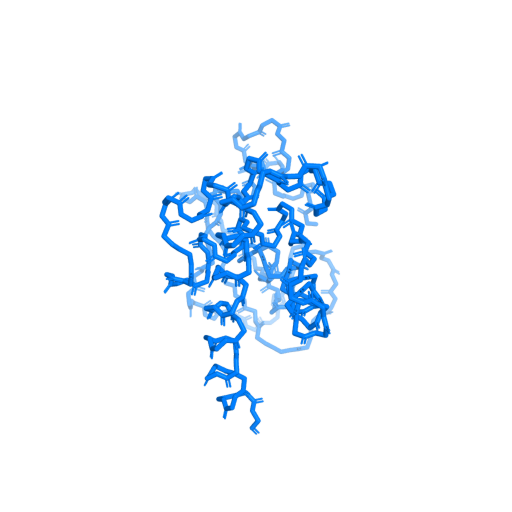 . LEU A 1 93 ? -1.450 -0.439 4.945 1.00 88.69 93 LEU A N 1
ATOM 728 C CA . LEU A 1 93 ? -1.710 0.945 5.358 1.00 88.69 93 LEU A CA 1
ATOM 729 C C . LEU A 1 93 ? -0.792 1.940 4.636 1.00 88.69 93 LEU A C 1
ATOM 731 O O . LEU A 1 93 ? -1.257 2.966 4.140 1.00 88.69 93 LEU A O 1
ATOM 735 N N . ASN A 1 94 ? 0.499 1.620 4.525 1.00 81.50 94 ASN A N 1
ATOM 736 C CA . ASN A 1 94 ? 1.452 2.448 3.790 1.00 81.50 94 ASN A CA 1
ATOM 737 C C . ASN A 1 94 ? 1.113 2.521 2.301 1.00 81.50 94 ASN A C 1
ATOM 739 O O . ASN A 1 94 ? 1.128 3.607 1.727 1.00 81.50 94 ASN A O 1
ATOM 743 N N . TYR A 1 95 ? 0.776 1.391 1.680 1.00 82.31 95 TYR A N 1
ATOM 744 C CA . TYR A 1 95 ? 0.357 1.378 0.283 1.00 82.31 95 TYR A CA 1
ATOM 745 C C . TYR A 1 95 ? -0.876 2.270 0.065 1.00 82.31 95 TYR A C 1
ATOM 747 O O . TYR A 1 95 ? -0.862 3.143 -0.798 1.00 82.31 95 TYR A O 1
ATOM 755 N N . LEU A 1 96 ? -1.919 2.106 0.883 1.00 84.69 96 LEU A N 1
ATOM 756 C CA . LEU A 1 96 ? -3.174 2.855 0.762 1.00 84.69 96 LEU A CA 1
ATOM 757 C C . LEU A 1 96 ? -2.990 4.369 0.941 1.00 84.69 96 LEU A C 1
ATOM 759 O O . LEU A 1 96 ? -3.667 5.149 0.273 1.00 84.69 96 LEU A O 1
ATOM 763 N N . PHE A 1 97 ? -2.063 4.791 1.803 1.00 83.69 97 PHE A N 1
ATOM 764 C CA . PHE A 1 97 ? -1.752 6.205 2.006 1.00 83.69 97 PHE A CA 1
ATOM 765 C C . PHE A 1 97 ? -0.882 6.789 0.884 1.00 83.69 97 PHE A C 1
ATOM 767 O O . PHE A 1 97 ? -1.249 7.794 0.280 1.00 83.69 97 PHE A O 1
ATOM 774 N N . PHE A 1 98 ? 0.260 6.163 0.580 1.00 67.62 98 PHE A N 1
ATOM 775 C CA . PHE A 1 98 ? 1.241 6.731 -0.353 1.00 67.62 98 PHE A CA 1
ATOM 776 C C . PHE A 1 98 ? 0.898 6.497 -1.828 1.00 67.62 98 PHE A C 1
ATOM 778 O O . PHE A 1 98 ? 1.250 7.321 -2.668 1.00 67.62 98 PHE A O 1
ATOM 785 N N . LEU A 1 99 ? 0.254 5.373 -2.150 1.00 66.88 99 LEU A N 1
ATOM 786 C CA . LEU A 1 99 ? 0.009 4.920 -3.525 1.00 66.88 99 LEU A CA 1
ATOM 787 C C . LEU A 1 99 ? -1.478 4.757 -3.849 1.00 66.88 99 LEU A C 1
ATOM 789 O O . LEU A 1 99 ? -1.843 4.730 -5.019 1.00 66.88 99 LEU A O 1
ATOM 793 N N . GLY A 1 100 ? -2.345 4.692 -2.835 1.00 62.94 100 GLY A N 1
ATOM 794 C CA . GLY A 1 100 ? -3.792 4.585 -3.024 1.00 62.94 100 GLY A CA 1
ATOM 795 C C . GLY A 1 100 ? -4.443 5.845 -3.598 1.00 62.94 100 GLY A C 1
ATOM 796 O O . GLY A 1 100 ? -5.599 5.797 -3.983 1.00 62.94 100 GLY A O 1
ATOM 797 N N . GLY A 1 101 ? -3.747 6.982 -3.681 1.00 66.00 101 GLY A N 1
ATOM 798 C CA . GLY A 1 101 ? -4.332 8.200 -4.254 1.00 66.00 101 GLY A CA 1
ATOM 799 C C . GLY A 1 101 ? -5.422 8.820 -3.370 1.00 66.00 101 GLY A C 1
ATOM 800 O O . GLY A 1 101 ? -6.447 9.269 -3.871 1.00 66.00 101 GLY A O 1
ATOM 801 N N . GLY A 1 102 ? -5.212 8.836 -2.048 1.00 74.06 102 GLY A N 1
ATOM 802 C CA . GLY A 1 102 ? -6.092 9.530 -1.095 1.00 74.06 102 GLY A CA 1
ATOM 803 C C . GLY A 1 102 ? -7.136 8.657 -0.393 1.00 74.06 102 GLY A C 1
ATOM 804 O O . GLY A 1 102 ? -8.053 9.186 0.235 1.00 74.06 102 GLY A O 1
ATOM 805 N N . TRP A 1 103 ? -7.005 7.328 -0.451 1.00 87.00 103 TRP A N 1
ATOM 806 C CA . TRP A 1 103 ? -7.906 6.409 0.263 1.00 87.00 103 TRP A CA 1
ATOM 807 C C . TRP A 1 103 ? -7.817 6.603 1.779 1.00 87.00 103 TRP A C 1
ATOM 809 O O . TRP A 1 103 ? -8.828 6.548 2.482 1.00 87.00 103 TRP A O 1
ATOM 819 N N . LEU A 1 104 ? -6.614 6.914 2.264 1.00 89.19 104 LEU A N 1
ATOM 820 C CA . LEU A 1 104 ? -6.360 7.388 3.617 1.00 89.19 104 LEU A CA 1
ATOM 821 C C . LEU A 1 104 ? -5.848 8.826 3.581 1.00 89.19 104 LEU A C 1
ATOM 823 O O . LEU A 1 104 ? -4.999 9.173 2.761 1.00 89.19 104 LEU A O 1
ATOM 827 N N . ASN A 1 105 ? -6.327 9.647 4.509 1.00 88.94 105 ASN A N 1
ATOM 828 C CA . ASN A 1 105 ? -5.680 10.908 4.852 1.00 88.94 105 ASN A CA 1
ATOM 829 C C . ASN A 1 105 ? -4.606 10.693 5.938 1.00 88.94 105 ASN A C 1
ATOM 831 O O . ASN A 1 105 ? -4.483 9.612 6.516 1.00 88.94 105 ASN A O 1
ATOM 835 N N . LEU A 1 106 ? -3.828 11.741 6.232 1.00 87.19 106 LEU A N 1
ATOM 836 C CA . LEU A 1 106 ? -2.715 11.668 7.185 1.00 87.19 106 LEU A CA 1
ATOM 837 C C . LEU A 1 106 ? -3.158 11.260 8.599 1.00 87.19 106 LEU A C 1
ATOM 839 O O . LEU A 1 106 ? -2.456 10.506 9.269 1.00 87.19 106 LEU A O 1
ATOM 843 N N . TRP A 1 107 ? -4.308 11.753 9.064 1.00 96.19 107 TRP A N 1
ATOM 844 C CA . TRP A 1 107 ? -4.818 11.422 10.395 1.00 96.19 107 TRP A CA 1
ATOM 845 C C . TRP A 1 107 ? -5.261 9.960 10.471 1.00 96.19 107 TRP A C 1
ATOM 847 O O . TRP A 1 107 ? -4.873 9.260 11.402 1.00 96.19 107 TRP A O 1
ATOM 857 N N . GLU A 1 108 ? -6.013 9.483 9.477 1.00 96.56 108 GLU A N 1
ATOM 858 C CA . GLU A 1 108 ? -6.493 8.098 9.412 1.00 96.56 108 GLU A CA 1
ATOM 859 C C . GLU A 1 108 ? -5.322 7.116 9.322 1.00 96.56 108 GLU A C 1
ATOM 861 O O . GLU A 1 108 ? -5.307 6.114 10.033 1.00 96.56 108 GLU A O 1
ATOM 866 N N . TRP A 1 109 ? -4.315 7.426 8.498 1.00 93.50 109 TRP A N 1
ATOM 867 C CA . TRP A 1 109 ? -3.106 6.614 8.379 1.00 93.50 109 TRP A CA 1
ATOM 868 C C . TRP A 1 109 ? -2.319 6.560 9.693 1.00 93.50 109 TRP A C 1
ATOM 870 O O . TRP A 1 109 ? -1.970 5.467 10.147 1.00 93.50 109 TRP A O 1
ATOM 880 N N . ASN A 1 110 ? -2.084 7.711 10.337 1.00 91.38 110 ASN A N 1
ATOM 881 C CA . ASN A 1 110 ? -1.407 7.767 11.636 1.00 91.38 110 ASN A CA 1
ATOM 882 C C . ASN A 1 110 ? -2.171 6.959 12.687 1.00 91.38 110 ASN A C 1
ATOM 884 O O . ASN A 1 110 ? -1.591 6.113 13.363 1.00 91.38 110 ASN A O 1
ATOM 888 N N . PHE A 1 111 ? -3.483 7.181 12.789 1.00 96.75 111 PHE A N 1
ATOM 889 C CA . PHE A 1 111 ? -4.343 6.480 13.731 1.00 96.75 111 PHE A CA 1
ATOM 8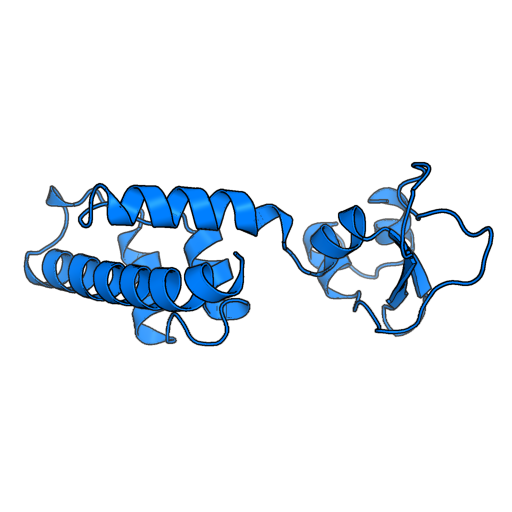90 C C . PHE A 1 111 ? -4.303 4.964 13.507 1.00 96.75 111 PHE A C 1
ATOM 892 O O . PHE A 1 111 ? -3.967 4.225 14.433 1.00 96.75 111 PHE A O 1
ATOM 899 N N . ALA A 1 112 ? -4.585 4.505 12.283 1.00 95.56 112 ALA A N 1
ATOM 900 C CA . ALA A 1 112 ? -4.628 3.086 11.943 1.00 95.56 112 ALA A CA 1
ATOM 901 C C . ALA A 1 112 ? -3.280 2.400 12.202 1.00 95.56 112 ALA A C 1
ATOM 903 O O . ALA A 1 112 ? -3.247 1.308 12.764 1.00 95.56 112 ALA A O 1
ATOM 904 N N . THR A 1 113 ? -2.170 3.070 11.878 1.00 91.25 113 THR A N 1
ATOM 905 C CA . THR A 1 113 ? -0.817 2.557 12.128 1.00 91.25 113 THR A CA 1
ATOM 906 C C . THR A 1 113 ? -0.518 2.451 13.624 1.00 91.25 113 THR A C 1
ATOM 908 O O . THR A 1 113 ? 0.031 1.444 14.071 1.00 91.25 113 THR A O 1
ATOM 911 N N . CYS A 1 114 ? -0.912 3.447 14.426 1.00 93.50 114 CYS A N 1
ATOM 912 C CA . CYS A 1 114 ? -0.727 3.422 15.878 1.00 93.50 114 CYS A CA 1
ATOM 913 C C . CYS A 1 114 ? -1.475 2.262 16.543 1.00 93.50 114 CYS A C 1
ATOM 915 O O . CYS A 1 114 ? -0.950 1.656 17.481 1.00 93.50 114 CYS A O 1
ATOM 917 N N . ILE A 1 115 ? -2.681 1.947 16.063 1.00 95.19 115 ILE A N 1
ATOM 918 C CA . ILE A 1 115 ? -3.522 0.905 16.660 1.00 95.19 115 ILE A CA 1
ATOM 919 C C . ILE A 1 115 ? -3.343 -0.483 16.027 1.00 95.19 115 ILE A C 1
ATOM 921 O O . ILE A 1 115 ? -3.964 -1.434 16.497 1.00 95.19 115 ILE A O 1
ATOM 925 N N . ALA A 1 116 ? -2.527 -0.625 14.976 1.00 91.44 116 ALA A N 1
ATOM 926 C CA . ALA A 1 116 ? -2.439 -1.857 14.182 1.00 91.44 116 ALA A CA 1
ATOM 927 C C . ALA A 1 116 ? -1.922 -3.077 14.961 1.00 91.44 116 ALA A C 1
ATOM 929 O O . ALA A 1 116 ? -2.216 -4.216 14.615 1.00 91.44 116 ALA A O 1
ATOM 930 N N . ARG A 1 117 ? -1.148 -2.841 16.025 1.00 90.81 117 ARG A N 1
ATOM 931 C CA . ARG A 1 117 ? -0.573 -3.897 16.873 1.00 90.81 117 ARG A CA 1
ATOM 932 C C . ARG A 1 117 ? -1.512 -4.416 17.964 1.00 90.81 117 ARG A C 1
ATOM 934 O O . ARG A 1 117 ? -1.149 -5.372 18.634 1.00 90.81 117 ARG A O 1
ATOM 941 N N . TYR A 1 118 ? -2.649 -3.756 18.176 1.00 92.69 118 TYR A N 1
ATOM 942 C CA . TYR A 1 118 ? -3.607 -4.113 19.219 1.00 92.69 118 TYR A CA 1
ATOM 943 C C . TYR A 1 118 ? -4.761 -4.903 18.609 1.00 92.69 118 TYR A C 1
ATOM 945 O O . TYR A 1 118 ? -5.303 -4.529 17.557 1.00 92.69 118 TYR A O 1
ATOM 953 N N . SER A 1 119 ? -5.160 -5.977 19.284 1.00 93.31 119 SER A N 1
ATOM 954 C CA . SER A 1 119 ? -6.412 -6.667 18.987 1.00 93.31 119 SER A CA 1
ATOM 955 C C . SER A 1 119 ? -7.602 -5.726 19.208 1.00 93.31 119 SER A C 1
ATOM 957 O O . SER A 1 119 ? -7.474 -4.665 19.819 1.00 93.31 119 SER A O 1
ATOM 959 N N . PHE A 1 120 ? -8.757 -6.063 18.637 1.00 95.25 120 PHE A N 1
ATOM 960 C CA . PHE A 1 120 ? -9.923 -5.180 18.685 1.00 95.25 120 PHE A CA 1
ATOM 961 C C . PHE A 1 120 ? -10.408 -4.924 20.122 1.00 95.25 120 PHE A C 1
ATOM 963 O O . PHE A 1 120 ? -10.668 -3.777 20.476 1.00 95.25 120 PHE A O 1
ATOM 970 N N . ASP A 1 121 ? -10.414 -5.957 20.967 1.00 96.38 121 ASP A N 1
ATOM 971 C CA . ASP A 1 121 ? -10.885 -5.880 22.357 1.00 96.38 121 ASP A CA 1
ATOM 972 C C . ASP A 1 121 ? -9.931 -5.109 23.288 1.00 96.38 121 ASP A C 1
ATOM 974 O O . ASP A 1 121 ? -10.337 -4.639 24.347 1.00 96.38 121 ASP A O 1
ATOM 978 N N . GLU A 1 122 ? -8.664 -4.936 22.894 1.00 96.38 122 GLU A N 1
ATOM 979 C CA . GLU A 1 122 ? -7.686 -4.117 23.630 1.00 96.38 122 GLU A CA 1
ATOM 980 C C . GLU A 1 122 ? -7.858 -2.611 23.381 1.00 96.38 122 GLU A C 1
ATOM 982 O O . GLU A 1 122 ? -7.247 -1.786 24.065 1.00 96.38 122 GLU A O 1
ATOM 987 N N . LEU A 1 123 ? -8.655 -2.235 22.382 1.00 96.75 123 LEU A N 1
ATOM 988 C CA . LEU A 1 123 ? -8.917 -0.842 22.053 1.00 96.75 123 LEU A CA 1
ATOM 989 C C . LEU A 1 123 ? -10.026 -0.259 22.921 1.00 96.75 123 LEU A C 1
ATOM 991 O O . LEU A 1 123 ? -10.989 -0.939 23.268 1.00 96.75 123 LEU A O 1
ATOM 995 N N . SER A 1 124 ? -9.950 1.048 23.176 1.00 97.69 124 SER A N 1
ATOM 996 C CA . SER A 1 124 ? -11.094 1.768 23.735 1.00 97.69 124 SER A CA 1
ATOM 997 C C . SER A 1 124 ? -12.271 1.767 22.759 1.00 97.69 124 SER A C 1
ATOM 999 O O . SER A 1 124 ? -12.076 1.731 21.543 1.00 97.69 124 SER A O 1
ATOM 1001 N N . GLU A 1 125 ? -13.498 1.896 23.265 1.00 97.62 125 GLU A N 1
ATOM 1002 C CA . GLU A 1 125 ? -14.710 1.943 22.429 1.00 97.62 125 GLU A CA 1
ATOM 1003 C C . GLU A 1 125 ? -14.608 2.998 21.314 1.00 97.62 125 GLU A C 1
ATOM 1005 O O . GLU A 1 125 ? -14.947 2.746 20.159 1.00 97.62 125 GLU A O 1
ATOM 1010 N N . LEU A 1 126 ? -14.048 4.174 21.619 1.00 96.81 126 LEU A N 1
ATOM 1011 C CA . LEU A 1 126 ? -13.840 5.220 20.619 1.00 96.81 126 LEU A CA 1
ATOM 1012 C C . LEU A 1 126 ? -12.838 4.793 19.534 1.00 96.81 126 LEU A C 1
ATOM 1014 O O . LEU A 1 126 ? -13.027 5.103 18.357 1.00 96.81 126 LEU A O 1
ATOM 1018 N N . GLN A 1 127 ? -11.771 4.088 19.911 1.00 97.50 127 GLN A N 1
ATOM 1019 C CA . GLN A 1 127 ? -10.783 3.574 18.965 1.00 97.50 127 GLN A CA 1
ATOM 1020 C C . GLN A 1 127 ? -11.361 2.450 18.097 1.00 97.50 127 GLN A C 1
ATOM 1022 O O . GLN A 1 127 ? -11.102 2.428 16.894 1.00 97.50 127 GLN A O 1
ATOM 1027 N N . GLN A 1 128 ? -12.171 1.567 18.682 1.00 98.06 128 GLN A N 1
ATOM 1028 C CA . GLN A 1 128 ? -12.908 0.525 17.967 1.00 98.06 128 GLN A CA 1
ATOM 1029 C C . GLN A 1 128 ? -13.823 1.136 16.900 1.00 98.06 128 GLN A C 1
ATOM 1031 O O . GLN A 1 128 ? -13.717 0.796 15.720 1.00 98.06 128 GLN A O 1
ATOM 1036 N N . LEU A 1 129 ? -14.640 2.123 17.287 1.00 97.62 129 LEU A N 1
ATOM 1037 C CA . LEU A 1 129 ? -15.526 2.847 16.372 1.00 97.62 129 LEU A CA 1
ATOM 1038 C C . LEU A 1 129 ? -14.751 3.529 15.239 1.00 97.62 129 LEU A C 1
ATOM 1040 O O . LEU A 1 129 ? -15.173 3.490 14.084 1.00 97.62 129 LEU A O 1
ATOM 1044 N N . LYS A 1 130 ? -13.597 4.136 15.540 1.00 97.88 130 LYS A N 1
ATOM 1045 C CA . LYS A 1 130 ? -12.759 4.762 14.509 1.00 97.88 130 LYS A CA 1
ATOM 1046 C C . LYS A 1 130 ? -12.087 3.765 13.581 1.00 97.88 130 LYS A C 1
ATOM 1048 O O . LYS A 1 130 ? -11.979 4.065 12.394 1.00 97.88 130 LYS A O 1
ATOM 1053 N N . ARG A 1 131 ? -11.686 2.589 14.069 1.00 97.19 131 ARG A N 1
ATOM 1054 C CA . ARG A 1 131 ? -11.180 1.517 13.204 1.00 97.19 131 ARG A CA 1
ATOM 1055 C C . ARG A 1 131 ? -12.255 1.082 12.210 1.00 97.19 131 ARG A C 1
ATOM 1057 O O . ARG A 1 131 ? -11.991 1.114 11.013 1.00 97.19 131 ARG A O 1
ATOM 1064 N N . ILE A 1 132 ? -13.455 0.769 12.701 1.00 97.56 132 ILE A N 1
ATOM 1065 C CA . ILE A 1 132 ? -14.600 0.377 11.866 1.00 97.56 132 ILE A CA 1
ATOM 1066 C C . ILE A 1 132 ? -14.897 1.462 10.826 1.00 97.56 132 ILE A C 1
ATOM 1068 O O . ILE A 1 132 ? -14.967 1.174 9.639 1.00 97.56 132 ILE A O 1
ATOM 1072 N N . GLN A 1 133 ? -14.958 2.732 11.238 1.00 97.50 133 GLN A N 1
ATOM 1073 C CA . GLN A 1 133 ? -15.232 3.838 10.319 1.00 97.50 133 GLN A CA 1
ATOM 1074 C C . GLN A 1 133 ? -14.197 3.956 9.183 1.00 97.50 133 GLN A C 1
ATOM 1076 O O . GLN A 1 133 ? -14.554 4.240 8.038 1.00 97.50 133 GLN A O 1
ATOM 1081 N N . ILE A 1 134 ? -12.909 3.773 9.489 1.00 97.19 134 ILE A N 1
ATOM 1082 C CA . ILE A 1 134 ? -11.841 3.802 8.479 1.00 97.19 134 ILE A CA 1
ATOM 1083 C C . ILE A 1 134 ? -11.961 2.593 7.549 1.00 97.19 134 ILE A C 1
ATOM 1085 O O . ILE A 1 134 ? -11.859 2.743 6.332 1.00 97.19 134 ILE A O 1
ATOM 1089 N N . ASN A 1 135 ? -12.200 1.411 8.106 1.00 97.00 135 ASN A N 1
ATOM 1090 C CA . ASN A 1 135 ? -12.347 0.181 7.343 1.00 97.00 135 ASN A CA 1
ATOM 1091 C C . ASN A 1 135 ? -13.566 0.225 6.401 1.00 97.00 135 ASN A C 1
ATOM 1093 O O . ASN A 1 135 ? -13.426 -0.107 5.223 1.00 97.00 135 ASN A O 1
ATOM 1097 N N . ASP A 1 136 ? -14.708 0.749 6.856 1.00 96.50 136 ASP A N 1
ATOM 1098 C CA . ASP A 1 136 ? -15.898 1.000 6.030 1.00 96.50 136 ASP A CA 1
ATOM 1099 C C . ASP A 1 136 ? -15.583 1.912 4.846 1.00 96.50 136 ASP A C 1
ATOM 1101 O O . ASP A 1 136 ? -15.927 1.622 3.696 1.00 96.50 136 ASP A O 1
ATOM 1105 N N . LYS A 1 137 ? -14.886 3.022 5.111 1.00 95.44 137 LYS A N 1
ATOM 1106 C CA . LYS A 1 137 ? -14.442 3.941 4.061 1.00 95.44 137 LYS A CA 1
ATOM 1107 C C . LYS A 1 137 ? -13.580 3.207 3.032 1.00 95.44 137 LYS A C 1
ATOM 1109 O O . LYS A 1 137 ? -13.824 3.341 1.835 1.00 95.44 137 LYS A O 1
ATOM 1114 N N . LEU A 1 138 ? -12.592 2.437 3.482 1.00 94.12 138 LEU A N 1
ATOM 1115 C CA . LEU A 1 138 ? -11.694 1.698 2.595 1.00 94.12 138 LEU A CA 1
ATOM 1116 C C . LEU A 1 138 ? -12.436 0.650 1.763 1.00 94.12 138 LEU A C 1
ATOM 1118 O O . LEU A 1 138 ? -12.167 0.541 0.570 1.00 94.12 138 LEU A O 1
ATOM 1122 N N . CYS A 1 139 ? -13.397 -0.064 2.350 1.00 92.12 139 CYS A N 1
ATOM 1123 C CA . CYS A 1 139 ? -14.230 -1.031 1.636 1.00 92.12 139 CYS A CA 1
ATOM 1124 C C . CYS A 1 139 ? -15.086 -0.362 0.557 1.00 92.12 139 CYS A C 1
ATOM 1126 O O . CYS A 1 139 ? -15.166 -0.871 -0.560 1.00 92.12 139 CYS A O 1
ATOM 1128 N N . ASN A 1 140 ? -15.674 0.798 0.860 1.00 91.06 140 ASN A N 1
ATOM 1129 C CA . ASN A 1 140 ? -16.462 1.566 -0.102 1.00 91.06 140 ASN A CA 1
ATOM 1130 C C . ASN A 1 140 ? -15.604 2.052 -1.273 1.00 91.06 140 ASN A C 1
ATOM 1132 O O . ASN A 1 140 ? -15.976 1.878 -2.433 1.00 91.06 140 ASN A O 1
ATOM 1136 N N . VAL A 1 141 ? -14.429 2.620 -0.988 1.00 88.12 141 VAL A N 1
ATOM 1137 C CA . VAL A 1 141 ? -13.508 3.056 -2.044 1.00 88.12 141 VAL A CA 1
ATOM 1138 C C . VAL A 1 141 ? -13.012 1.855 -2.856 1.00 88.12 141 VAL A C 1
ATOM 1140 O O . VAL A 1 141 ? -12.993 1.925 -4.084 1.00 88.12 141 VAL A O 1
ATOM 1143 N N . PHE A 1 142 ? -12.678 0.736 -2.209 1.00 87.31 142 PHE A N 1
ATOM 1144 C CA . PHE A 1 142 ? -12.259 -0.486 -2.894 1.00 87.31 142 PHE A CA 1
ATOM 1145 C C . PHE A 1 142 ? -13.341 -1.007 -3.844 1.00 87.31 142 PHE A C 1
ATOM 1147 O O . PHE A 1 142 ? -13.035 -1.258 -5.005 1.00 87.31 142 PHE A O 1
ATOM 1154 N N . ALA A 1 143 ? -14.597 -1.084 -3.395 1.00 83.56 143 ALA A N 1
ATOM 1155 C CA . ALA A 1 143 ? -15.734 -1.517 -4.208 1.00 83.56 143 ALA A CA 1
ATOM 1156 C C . ALA A 1 143 ? -15.994 -0.603 -5.421 1.00 83.56 143 ALA A C 1
ATOM 1158 O O . ALA A 1 143 ? -16.294 -1.080 -6.514 1.00 83.56 143 ALA A O 1
ATOM 1159 N N . LEU A 1 144 ? -15.849 0.717 -5.255 1.00 78.31 144 LEU A N 1
ATOM 1160 C CA . LEU A 1 144 ? -15.992 1.672 -6.360 1.00 78.31 144 LEU A CA 1
ATOM 1161 C C . LEU A 1 144 ? -14.900 1.499 -7.424 1.00 78.31 144 LEU A C 1
ATOM 1163 O O . LEU A 1 144 ? -15.168 1.679 -8.608 1.00 78.31 144 LEU A O 1
ATOM 1167 N N . ASN A 1 145 ? -13.683 1.137 -7.014 1.00 68.38 145 ASN A N 1
ATOM 1168 C CA . ASN A 1 145 ? -12.543 0.987 -7.918 1.00 68.38 145 ASN A CA 1
ATOM 1169 C C . ASN A 1 145 ? -12.417 -0.427 -8.513 1.00 68.38 145 ASN A C 1
ATOM 1171 O O . ASN A 1 145 ? -11.826 -0.586 -9.578 1.00 68.38 145 ASN A O 1
ATOM 1175 N N . SER A 1 146 ? -12.975 -1.459 -7.877 1.00 61.94 146 SER A N 1
ATOM 1176 C CA . SER A 1 146 ? -12.952 -2.832 -8.401 1.00 61.94 146 SER A CA 1
ATOM 1177 C C . SER A 1 146 ? -13.949 -3.063 -9.541 1.00 61.94 146 SER A C 1
ATOM 1179 O O . SER A 1 146 ? -13.678 -3.891 -10.407 1.00 61.94 146 SER A O 1
ATOM 1181 N N . ASN A 1 147 ? -15.020 -2.267 -9.631 1.00 43.94 147 ASN A N 1
ATOM 1182 C CA . ASN A 1 147 ? -15.920 -2.237 -10.796 1.00 43.94 147 ASN A CA 1
ATOM 1183 C C . ASN A 1 147 ? -15.276 -1.637 -12.066 1.00 43.94 147 ASN A C 1
ATOM 1185 O O . ASN A 1 147 ? -15.877 -1.688 -13.131 1.00 43.94 147 ASN A O 1
ATOM 1189 N N . VAL A 1 148 ? -14.071 -1.063 -11.963 1.00 38.22 148 VAL A N 1
ATOM 1190 C CA . VAL A 1 148 ? -13.307 -0.494 -13.094 1.00 38.22 148 VAL A CA 1
ATOM 1191 C C . VAL A 1 148 ? -12.271 -1.495 -13.642 1.00 38.22 148 VAL A C 1
ATOM 1193 O O . VAL A 1 148 ? -11.661 -1.254 -14.679 1.00 38.22 148 VAL A O 1
ATOM 1196 N N . LEU A 1 149 ? -12.060 -2.626 -12.957 1.00 33.25 149 LEU A N 1
ATOM 1197 C CA . LEU A 1 149 ? -11.072 -3.659 -13.309 1.00 33.25 149 LEU A CA 1
ATOM 1198 C C . LEU A 1 149 ? -11.701 -4.960 -13.852 1.00 33.25 149 LEU A C 1
ATOM 1200 O O . LEU A 1 149 ? -10.975 -5.936 -14.052 1.00 33.25 149 LEU A O 1
ATOM 1204 N N . GLN A 1 150 ? -13.021 -4.980 -14.062 1.00 30.19 150 GLN A N 1
ATOM 1205 C CA . GLN A 1 150 ? -13.744 -6.013 -14.819 1.00 30.19 150 GLN A CA 1
ATOM 1206 C C . GLN A 1 150 ? -13.965 -5.541 -16.255 1.00 30.19 150 GLN A C 1
ATOM 1208 O O . GLN A 1 150 ? -13.865 -6.400 -17.158 1.00 30.19 150 GLN A O 1
#

Foldseek 3Di:
DQVVQVVVAPDPDSVVSLQLKDWDPDWDDPPDDAPVRDDDDDTWIWIDNPPDIGIHDPVVVCVSVVVVCVVLLVVQLVVCVVPVQAARDLSNLCCCDPPVVPLDDPVLSVLSNVCRPDHSVRDDPVSSVSSSVSSVSNNVSVVVVVVVVD

pLDDT: mean 82.57, std 13.39, range [30.19, 98.06]